Protein AF-A0A3D4QZ29-F1 (afdb_monomer)

Radius of gyration: 19.23 Å; Cα contacts (8 Å, |Δi|>4): 9; chains: 1; bounding box: 43×35×52 Å

Structure (mmCIF, N/CA/C/O backbone):
data_AF-A0A3D4QZ29-F1
#
_entry.id   AF-A0A3D4QZ29-F1
#
loop_
_atom_site.group_PDB
_atom_site.id
_atom_site.type_symbol
_atom_site.label_atom_id
_atom_site.label_alt_id
_atom_site.label_comp_id
_atom_site.label_asym_id
_atom_site.label_entity_id
_atom_site.label_seq_id
_atom_site.pdbx_PDB_ins_code
_atom_site.Cartn_x
_atom_site.Cartn_y
_atom_site.Cartn_z
_atom_site.occupancy
_atom_site.B_iso_or_equiv
_atom_site.auth_seq_id
_atom_site.auth_comp_id
_atom_site.auth_asym_id
_atom_site.auth_atom_id
_atom_site.pdbx_PDB_model_num
ATOM 1 N N . ARG A 1 1 ? -12.550 0.959 32.089 1.00 46.31 1 ARG A N 1
ATOM 2 C CA . ARG A 1 1 ? -12.783 2.318 32.643 1.00 46.31 1 ARG A CA 1
ATOM 3 C C . ARG A 1 1 ? -14.287 2.439 32.861 1.00 46.31 1 ARG A C 1
ATOM 5 O O . ARG A 1 1 ? -15.006 2.216 31.903 1.00 46.31 1 ARG A O 1
ATOM 12 N N . ILE A 1 2 ? -14.764 2.667 34.086 1.00 48.84 2 ILE A N 1
ATOM 13 C CA . ILE A 1 2 ? -16.209 2.693 34.381 1.00 48.84 2 ILE A CA 1
ATOM 14 C C . ILE A 1 2 ? -16.701 4.134 34.196 1.00 48.84 2 ILE A C 1
ATOM 16 O O . ILE A 1 2 ? -16.266 5.021 34.930 1.00 48.84 2 ILE A O 1
ATOM 20 N N . GLN A 1 3 ? -17.550 4.378 33.195 1.00 60.31 3 GLN A N 1
ATOM 21 C CA . GLN A 1 3 ? -18.204 5.673 32.975 1.00 60.31 3 GLN A CA 1
ATOM 22 C C . GLN A 1 3 ? -19.499 5.723 33.794 1.00 60.31 3 GLN A C 1
ATOM 24 O O . GLN A 1 3 ? -20.323 4.818 33.726 1.00 60.31 3 GLN A O 1
ATOM 29 N N . ARG A 1 4 ? -19.626 6.749 34.647 1.00 68.06 4 ARG A N 1
ATOM 30 C CA . ARG A 1 4 ? -20.632 6.817 35.720 1.00 68.06 4 ARG A CA 1
ATOM 31 C C . ARG A 1 4 ? -22.023 7.289 35.297 1.00 68.06 4 ARG A C 1
ATOM 33 O O . ARG A 1 4 ? -22.903 7.272 36.147 1.00 68.06 4 ARG A O 1
ATOM 40 N N . GLN A 1 5 ? -22.270 7.657 34.044 1.00 70.44 5 GLN A N 1
ATOM 41 C CA . GLN A 1 5 ? -23.617 7.986 33.575 1.00 70.44 5 GLN A CA 1
ATOM 42 C C . GLN A 1 5 ? -23.795 7.542 32.115 1.00 70.44 5 GLN A C 1
ATOM 44 O O . GLN A 1 5 ? -22.966 7.853 31.268 1.00 70.44 5 GLN A O 1
ATOM 49 N N . THR A 1 6 ? -24.891 6.805 31.892 1.00 62.50 6 THR A N 1
ATOM 50 C CA . THR A 1 6 ? -25.569 6.469 30.622 1.00 62.50 6 THR A CA 1
ATOM 51 C C . THR A 1 6 ? -24.836 5.604 29.581 1.00 62.50 6 THR A C 1
ATOM 53 O O . THR A 1 6 ? -24.074 6.113 28.769 1.00 62.50 6 THR A O 1
ATOM 56 N N . GLY A 1 7 ? -25.215 4.316 29.521 1.00 71.00 7 GLY A N 1
ATOM 57 C CA . GLY A 1 7 ? -25.179 3.488 28.301 1.00 71.00 7 GLY A CA 1
ATOM 58 C C . GLY A 1 7 ? -24.093 2.406 28.227 1.00 71.00 7 GLY A C 1
ATOM 59 O O . GLY A 1 7 ? -22.934 2.641 28.558 1.00 71.00 7 GLY A O 1
ATOM 60 N N . GLU A 1 8 ? -24.474 1.207 27.766 1.00 76.50 8 GLU A N 1
ATOM 61 C CA . GLU A 1 8 ? -23.542 0.124 27.427 1.00 76.50 8 GLU A CA 1
ATOM 62 C C . GLU A 1 8 ? -22.614 0.585 26.290 1.00 76.50 8 GLU A C 1
ATOM 64 O O . GLU A 1 8 ? -23.072 0.993 25.225 1.00 76.50 8 GLU A O 1
ATOM 69 N N . THR A 1 9 ? -21.299 0.564 26.517 1.00 75.12 9 THR A N 1
ATOM 70 C CA . THR A 1 9 ? -20.310 0.929 25.493 1.00 75.12 9 THR A CA 1
ATOM 71 C C . THR A 1 9 ? -19.834 -0.332 24.785 1.00 75.12 9 THR A C 1
ATOM 73 O O . THR A 1 9 ? -19.129 -1.144 25.383 1.00 75.12 9 THR A O 1
ATOM 76 N N . GLN A 1 10 ? -20.190 -0.487 23.509 1.00 78.88 10 GLN A N 1
ATOM 77 C CA . GLN A 1 10 ? -19.660 -1.551 22.659 1.00 78.88 10 GLN A CA 1
ATOM 78 C C . GLN A 1 10 ? -18.457 -1.032 21.871 1.00 78.88 10 GLN A C 1
ATOM 80 O O . GLN A 1 10 ? -18.567 -0.104 21.072 1.00 78.88 10 GLN A O 1
ATOM 85 N N . THR A 1 11 ? -17.297 -1.639 22.102 1.00 79.19 11 THR A N 1
ATOM 86 C CA . THR A 1 11 ? -16.072 -1.333 21.360 1.00 79.19 11 THR A CA 1
ATOM 87 C C . THR A 1 11 ? -15.894 -2.359 20.252 1.00 79.19 11 THR A C 1
ATOM 89 O O . THR A 1 11 ? -15.751 -3.549 20.528 1.00 79.19 11 THR A O 1
ATOM 92 N N . GLN A 1 12 ? -15.837 -1.904 19.002 1.00 79.62 12 GLN A N 1
ATOM 93 C CA . GLN A 1 12 ? -15.385 -2.730 17.886 1.00 79.62 12 GLN A CA 1
ATOM 94 C C . GLN A 1 12 ? -13.878 -2.568 17.697 1.00 79.62 12 GLN A C 1
ATOM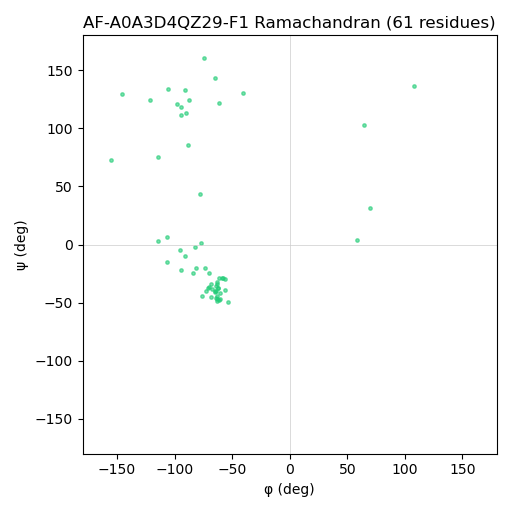 96 O O . GLN A 1 12 ? -13.343 -1.462 17.709 1.00 79.62 12 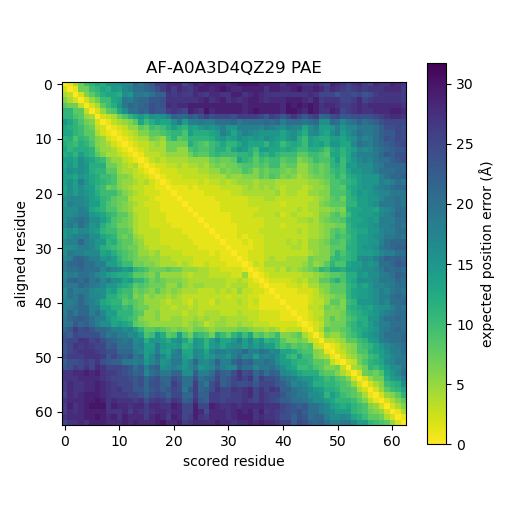GLN A O 1
ATOM 101 N N . SER A 1 13 ? -13.179 -3.687 17.542 1.00 78.19 13 SER A N 1
ATOM 102 C CA . SER A 1 13 ? -11.744 -3.718 17.263 1.00 78.19 13 SER A CA 1
ATOM 103 C C . SER A 1 13 ? -11.510 -4.460 15.957 1.00 78.19 13 SER A C 1
ATOM 105 O O . SER A 1 13 ? -11.916 -5.612 15.815 1.00 78.19 13 SER A O 1
ATOM 107 N N . PHE A 1 14 ? -10.839 -3.806 15.011 1.00 77.12 14 PHE A N 1
ATOM 108 C CA . PHE A 1 14 ? -10.494 -4.389 13.718 1.00 77.12 14 PHE A CA 1
ATOM 109 C C . PHE A 1 14 ? -9.005 -4.729 13.674 1.00 77.12 14 PHE A C 1
ATOM 111 O O . PHE A 1 14 ? -8.154 -3.924 14.053 1.00 77.12 14 PHE A O 1
ATOM 118 N N . LYS A 1 15 ? -8.676 -5.930 13.188 1.00 78.94 15 LYS A N 1
ATOM 119 C CA . LYS A 1 15 ? -7.288 -6.358 12.979 1.00 78.94 15 LYS A CA 1
ATOM 120 C C . LYS A 1 15 ? -6.819 -5.937 11.588 1.00 78.94 15 LYS A C 1
ATOM 122 O O . LYS A 1 15 ? -6.858 -6.732 10.656 1.00 78.94 15 LYS A O 1
ATOM 127 N N . VAL A 1 16 ? -6.330 -4.703 11.466 1.00 74.56 16 VAL A N 1
ATOM 128 C CA . VAL A 1 16 ? -5.827 -4.137 10.195 1.00 74.56 16 VAL A CA 1
ATOM 129 C C . VAL A 1 16 ? -4.686 -4.972 9.592 1.00 74.56 16 VAL A C 1
ATOM 131 O O . VAL A 1 16 ? -4.557 -5.063 8.376 1.00 74.56 16 VAL A O 1
ATOM 134 N N . ALA A 1 17 ? -3.903 -5.662 10.428 1.00 77.69 17 ALA A N 1
ATOM 135 C CA . ALA A 1 17 ? -2.828 -6.549 9.980 1.00 77.69 17 ALA A CA 1
ATOM 136 C C . ALA A 1 17 ? -3.305 -7.683 9.053 1.00 77.69 17 ALA A C 1
ATOM 138 O O . ALA A 1 17 ? -2.546 -8.116 8.192 1.00 77.69 17 ALA A O 1
ATOM 139 N N . LEU A 1 18 ? -4.556 -8.142 9.193 1.00 83.38 18 LEU A N 1
ATOM 140 C CA . LEU A 1 18 ? -5.118 -9.187 8.329 1.00 83.38 18 LEU A CA 1
ATOM 141 C C . LEU A 1 18 ? -5.368 -8.693 6.899 1.00 83.38 18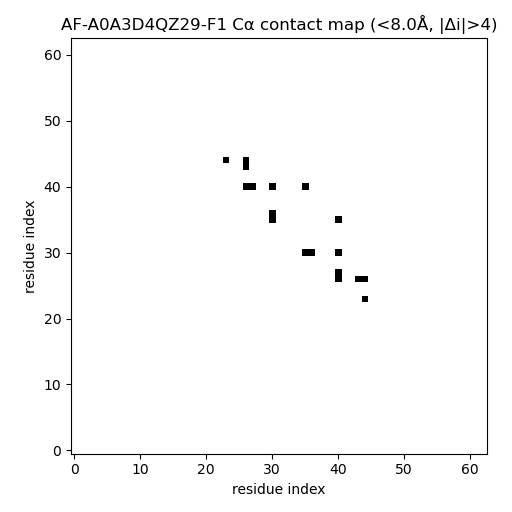 LEU A C 1
ATOM 143 O O . LEU A 1 18 ? -5.362 -9.494 5.970 1.00 83.38 18 LEU A O 1
ATOM 147 N N . SER A 1 19 ? -5.545 -7.386 6.714 1.00 84.62 19 SER A N 1
ATOM 148 C CA . SER A 1 19 ? -5.737 -6.779 5.396 1.00 84.62 19 SER A CA 1
ATOM 149 C C . SER A 1 19 ? -4.420 -6.561 4.652 1.00 84.62 19 SER A C 1
ATOM 151 O O . SER A 1 19 ? -4.431 -6.462 3.431 1.00 84.62 19 SER A O 1
ATOM 153 N N . LYS A 1 20 ? -3.279 -6.527 5.356 1.00 81.81 20 LYS A N 1
ATOM 154 C CA . LYS A 1 20 ? -1.950 -6.312 4.761 1.00 81.81 20 LYS A CA 1
ATOM 155 C C . LYS A 1 20 ? -1.610 -7.282 3.613 1.00 81.81 20 LYS A C 1
ATOM 157 O O . LYS A 1 20 ? -1.236 -6.793 2.555 1.00 81.81 20 LYS A O 1
ATOM 162 N N . PRO A 1 21 ? -1.775 -8.615 3.740 1.00 86.00 21 PRO A N 1
ATOM 163 C CA . PRO A 1 21 ? -1.512 -9.522 2.618 1.00 86.00 21 PRO A CA 1
ATOM 164 C C . PRO A 1 21 ? -2.444 -9.288 1.421 1.00 86.00 21 PRO A C 1
ATOM 166 O O . PRO A 1 21 ? -2.025 -9.453 0.282 1.00 86.00 21 PRO A O 1
ATOM 169 N N . ILE A 1 22 ? -3.694 -8.877 1.661 1.00 88.00 22 ILE A N 1
ATOM 170 C CA . ILE A 1 22 ? -4.658 -8.582 0.591 1.00 88.00 22 ILE A CA 1
ATOM 171 C C . ILE A 1 22 ? -4.229 -7.326 -0.173 1.00 88.00 22 ILE A C 1
ATOM 173 O O . ILE A 1 22 ? -4.234 -7.333 -1.398 1.00 88.00 22 ILE A O 1
ATOM 177 N N . ILE A 1 23 ? -3.828 -6.276 0.547 1.00 84.88 23 ILE A N 1
ATOM 178 C CA . ILE A 1 23 ? -3.341 -5.020 -0.039 1.00 84.88 23 ILE A CA 1
ATOM 179 C C . ILE A 1 23 ? -2.075 -5.280 -0.866 1.00 84.88 23 ILE A C 1
ATOM 181 O O . ILE A 1 23 ? -2.051 -4.934 -2.041 1.00 84.88 23 ILE A O 1
ATOM 185 N N . ASN A 1 24 ? -1.099 -6.014 -0.319 1.00 84.00 24 ASN A N 1
ATOM 186 C CA . ASN A 1 24 ? 0.124 -6.373 -1.045 1.00 84.00 24 ASN A CA 1
ATOM 187 C C . ASN A 1 24 ? -0.165 -7.121 -2.363 1.00 84.00 24 ASN A C 1
ATOM 189 O O . ASN A 1 24 ? 0.500 -6.888 -3.372 1.00 84.00 24 ASN A O 1
ATOM 193 N N . ASN A 1 25 ? -1.154 -8.022 -2.368 1.00 89.62 25 ASN A N 1
ATOM 194 C CA . ASN A 1 25 ? -1.549 -8.743 -3.579 1.00 89.62 25 ASN A CA 1
ATOM 195 C C . ASN A 1 25 ? -2.183 -7.813 -4.623 1.00 89.62 25 ASN A C 1
ATOM 197 O O . ASN A 1 25 ? -1.928 -7.980 -5.812 1.00 89.62 25 ASN A O 1
ATOM 201 N N . ILE A 1 26 ? -2.989 -6.838 -4.191 1.00 88.56 26 ILE A N 1
ATOM 202 C CA . ILE A 1 26 ? -3.560 -5.824 -5.086 1.00 88.56 26 ILE A CA 1
ATOM 203 C C . ILE A 1 26 ? -2.432 -4.995 -5.706 1.00 88.56 26 ILE A C 1
ATOM 205 O O . ILE A 1 26 ? -2.392 -4.864 -6.926 1.00 88.56 26 ILE A O 1
ATOM 209 N N . ASP A 1 27 ? -1.488 -4.512 -4.899 1.00 85.44 27 ASP A N 1
ATOM 210 C CA . ASP A 1 27 ? -0.373 -3.687 -5.378 1.00 85.44 27 ASP A CA 1
ATOM 211 C C . ASP A 1 27 ? 0.513 -4.447 -6.375 1.00 85.44 27 ASP A C 1
ATOM 213 O O . ASP A 1 27 ? 0.924 -3.888 -7.389 1.00 85.44 27 ASP A O 1
ATOM 217 N N . THR A 1 28 ? 0.733 -5.745 -6.145 1.00 87.88 28 THR A N 1
ATOM 218 C CA . THR A 1 28 ? 1.497 -6.610 -7.061 1.00 87.88 28 THR A CA 1
ATOM 219 C C . THR A 1 28 ? 0.801 -6.744 -8.418 1.00 87.88 28 THR A C 1
ATOM 221 O O . THR A 1 28 ? 1.429 -6.571 -9.460 1.00 87.88 28 THR A O 1
ATOM 224 N N . VAL A 1 29 ? -0.513 -6.989 -8.421 1.00 91.25 29 VAL A N 1
ATOM 225 C CA . VAL A 1 29 ? -1.302 -7.085 -9.661 1.00 91.25 29 VAL A CA 1
ATOM 226 C C . VAL A 1 29 ? -1.340 -5.738 -10.390 1.00 91.25 29 VAL A C 1
ATOM 228 O O . VAL A 1 29 ? -1.211 -5.684 -11.612 1.00 91.25 29 VAL A O 1
ATOM 231 N N . LEU A 1 30 ? -1.471 -4.630 -9.657 1.00 87.38 30 LEU A N 1
ATOM 232 C CA . LEU A 1 30 ? -1.419 -3.288 -10.239 1.00 87.38 30 LEU A CA 1
ATOM 233 C C . LEU A 1 30 ? -0.045 -2.992 -10.853 1.00 87.38 30 LEU A C 1
ATOM 235 O O . LEU A 1 30 ? 0.011 -2.434 -11.947 1.00 87.38 30 LEU A O 1
ATOM 239 N N . ALA A 1 31 ? 1.045 -3.402 -10.204 1.00 88.44 31 ALA A N 1
ATOM 240 C CA . ALA A 1 31 ? 2.391 -3.226 -10.737 1.00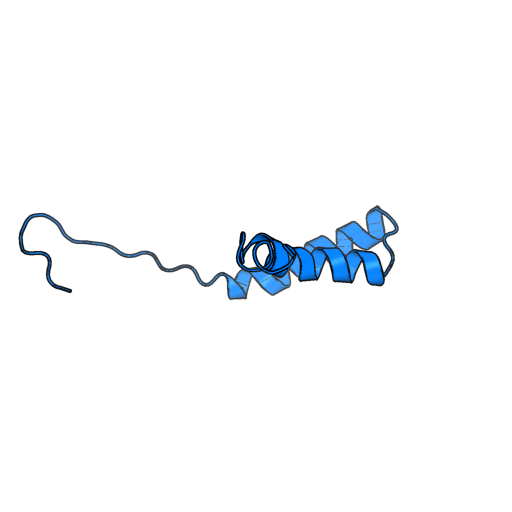 88.44 31 ALA A CA 1
ATOM 241 C C . ALA A 1 31 ? 2.584 -3.937 -12.081 1.00 88.44 31 ALA A C 1
ATOM 243 O O . ALA A 1 31 ? 3.127 -3.336 -13.007 1.00 88.44 31 ALA A O 1
ATOM 244 N N . GLU A 1 32 ? 2.069 -5.158 -12.233 1.00 88.81 32 GLU A N 1
ATOM 245 C CA . GLU A 1 32 ? 2.107 -5.878 -13.512 1.00 88.81 32 GLU A CA 1
ATOM 246 C C . GLU A 1 32 ? 1.282 -5.173 -14.600 1.00 88.81 32 GLU A C 1
ATOM 248 O O . GLU A 1 32 ? 1.723 -5.068 -15.745 1.00 88.81 32 GLU A O 1
ATOM 253 N N . HIS A 1 33 ? 0.103 -4.647 -14.252 1.00 91.12 33 HIS A N 1
ATOM 254 C CA . HIS A 1 33 ? -0.771 -3.959 -15.206 1.00 91.12 33 HIS A CA 1
ATOM 255 C C . HIS A 1 33 ? -0.234 -2.603 -15.675 1.00 91.12 33 HIS A C 1
ATOM 257 O O . HIS A 1 33 ? -0.434 -2.244 -16.837 1.00 91.12 33 HIS A O 1
ATOM 263 N N . TYR A 1 34 ? 0.420 -1.850 -14.791 1.00 87.81 34 TYR A N 1
ATOM 264 C CA . TYR A 1 34 ? 0.965 -0.525 -15.104 1.00 87.81 34 TYR A CA 1
ATOM 265 C C . TYR A 1 34 ? 2.447 -0.550 -15.498 1.00 87.81 34 TYR A C 1
ATOM 267 O O . TYR A 1 34 ? 2.982 0.482 -15.900 1.00 87.81 34 TYR A O 1
ATOM 275 N N . GLY A 1 35 ? 3.098 -1.715 -15.433 1.00 88.69 35 GLY A N 1
ATOM 276 C CA . GLY A 1 35 ? 4.517 -1.867 -15.748 1.00 88.69 35 GLY A CA 1
ATOM 277 C C . GLY A 1 35 ? 5.434 -1.215 -14.714 1.00 88.69 35 GLY A C 1
ATOM 278 O O . GLY A 1 35 ? 6.504 -0.731 -15.081 1.00 88.69 35 GLY A O 1
ATOM 279 N N . PHE A 1 36 ? 5.014 -1.171 -13.445 1.00 86.81 36 PHE A N 1
ATOM 280 C CA . PHE A 1 36 ? 5.840 -0.632 -12.369 1.00 86.81 36 PHE A CA 1
ATOM 281 C C . PHE A 1 36 ? 7.079 -1.491 -12.155 1.00 86.81 36 PHE A C 1
ATOM 283 O O . PHE A 1 36 ? 7.056 -2.723 -12.235 1.00 86.81 36 PHE A O 1
ATOM 290 N N . THR A 1 37 ? 8.170 -0.814 -11.839 1.00 88.06 37 THR A N 1
ATOM 291 C CA . THR A 1 37 ? 9.403 -1.455 -11.403 1.00 88.06 37 THR A CA 1
ATOM 292 C C . THR A 1 37 ? 9.264 -1.970 -9.970 1.00 88.06 37 THR A C 1
ATOM 294 O O . THR A 1 37 ? 8.430 -1.507 -9.189 1.00 88.06 37 THR A O 1
ATOM 297 N N . SER A 1 38 ? 10.125 -2.913 -9.584 1.00 82.88 38 SER A N 1
ATOM 298 C CA . SER A 1 38 ? 10.173 -3.427 -8.210 1.00 82.88 38 SER A CA 1
ATOM 299 C C . SER A 1 38 ? 10.400 -2.321 -7.169 1.00 82.88 38 SER A C 1
ATOM 301 O O . SER A 1 38 ? 9.929 -2.438 -6.044 1.00 82.88 38 SER A O 1
ATOM 303 N N . GLU A 1 39 ? 11.092 -1.243 -7.549 1.00 83.06 39 GLU A N 1
ATOM 304 C CA . GLU A 1 39 ? 11.364 -0.076 -6.700 1.00 83.06 39 GLU A CA 1
ATOM 305 C C . GLU A 1 39 ? 10.112 0.789 -6.491 1.00 83.06 39 GLU A C 1
ATOM 307 O O . GLU A 1 39 ? 9.845 1.239 -5.377 1.00 83.06 39 GLU A O 1
ATOM 312 N N . GLU A 1 40 ? 9.299 0.979 -7.532 1.00 84.19 40 GLU A N 1
ATOM 313 C CA . GLU A 1 40 ? 8.024 1.702 -7.444 1.00 84.19 40 GLU A CA 1
ATOM 314 C C . GLU A 1 40 ? 6.970 0.902 -6.671 1.00 84.19 40 GLU A C 1
ATOM 316 O O . GLU A 1 40 ? 6.220 1.473 -5.878 1.00 84.19 40 GLU A O 1
ATOM 321 N N . LEU A 1 41 ? 6.943 -0.424 -6.835 1.00 84.81 41 LEU A N 1
ATOM 322 C CA . LEU A 1 41 ? 6.090 -1.304 -6.036 1.00 84.81 41 LEU A CA 1
ATOM 323 C C . LEU A 1 41 ? 6.481 -1.260 -4.551 1.00 84.81 41 LEU A C 1
ATOM 325 O O . LEU A 1 41 ? 5.608 -1.1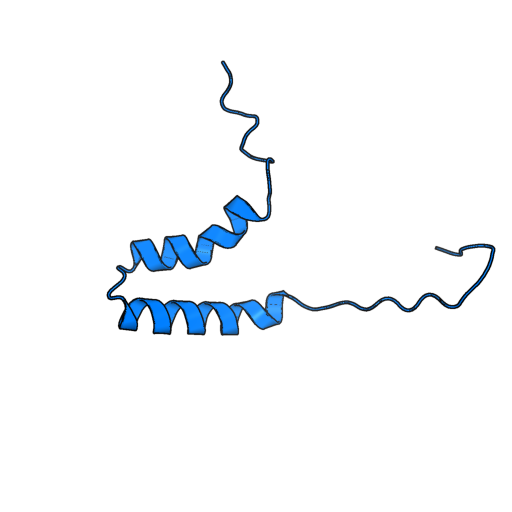31 -3.692 1.00 84.81 41 LEU A O 1
ATOM 329 N N . ASP A 1 42 ? 7.779 -1.312 -4.239 1.00 81.88 42 ASP A N 1
ATOM 330 C CA . ASP A 1 42 ? 8.264 -1.180 -2.861 1.00 81.88 42 ASP A CA 1
ATOM 331 C C . ASP A 1 42 ? 7.950 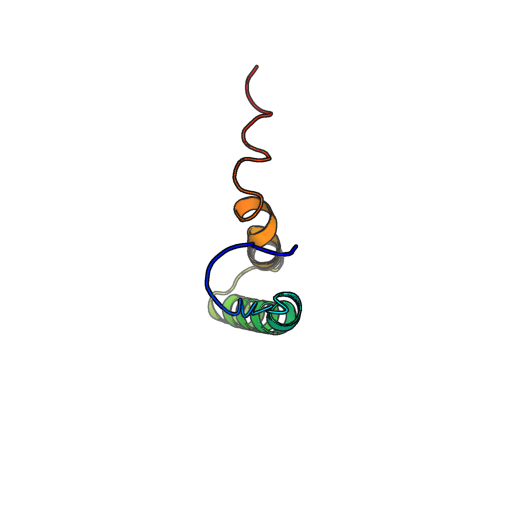0.212 -2.286 1.00 81.88 42 ASP A C 1
ATOM 333 O O . ASP A 1 42 ? 7.555 0.331 -1.124 1.00 81.88 42 ASP A O 1
ATOM 337 N N . PHE A 1 43 ? 8.009 1.266 -3.110 1.00 81.19 43 PHE A N 1
ATOM 338 C CA . PHE A 1 43 ? 7.553 2.597 -2.719 1.00 81.19 43 PHE A CA 1
ATOM 339 C C . PHE A 1 43 ? 6.065 2.603 -2.360 1.00 81.19 43 PHE A C 1
ATOM 341 O O . PHE A 1 43 ? 5.730 3.114 -1.298 1.00 81.19 43 PHE A O 1
ATOM 348 N N . ILE A 1 44 ? 5.189 2.003 -3.173 1.00 80.12 44 ILE A N 1
ATOM 349 C CA . ILE A 1 44 ? 3.736 1.921 -2.924 1.00 80.12 44 ILE A CA 1
ATOM 350 C C . ILE A 1 44 ? 3.432 1.125 -1.645 1.00 80.12 44 ILE A C 1
ATOM 352 O O . ILE A 1 44 ? 2.692 1.609 -0.784 1.00 80.12 44 ILE A O 1
ATOM 356 N N . ILE A 1 45 ? 4.060 -0.043 -1.467 1.00 79.12 45 ILE A N 1
ATOM 357 C CA . ILE A 1 45 ? 3.879 -0.902 -0.284 1.00 79.12 45 ILE A CA 1
ATOM 358 C C . ILE A 1 45 ? 4.340 -0.184 0.997 1.00 79.12 45 ILE A C 1
ATOM 360 O O . ILE A 1 45 ? 3.711 -0.313 2.055 1.00 79.12 45 ILE A O 1
ATOM 364 N N . ASN A 1 46 ? 5.420 0.598 0.916 1.00 73.25 46 ASN A N 1
ATOM 365 C CA . ASN A 1 46 ? 5.990 1.322 2.055 1.00 73.25 46 ASN A CA 1
ATOM 366 C C . ASN A 1 46 ? 5.431 2.749 2.231 1.00 73.25 46 ASN A C 1
ATOM 368 O O . ASN A 1 46 ? 5.658 3.375 3.275 1.00 73.25 46 ASN A O 1
ATOM 372 N N . TYR A 1 47 ? 4.662 3.262 1.266 1.00 67.81 47 TYR A N 1
ATOM 373 C CA . TYR A 1 47 ? 4.095 4.615 1.288 1.00 67.81 47 TYR A CA 1
ATOM 374 C C . TYR A 1 47 ? 3.122 4.816 2.458 1.00 67.81 47 TYR A C 1
ATOM 376 O O . TYR A 1 47 ? 3.092 5.883 3.079 1.00 67.81 47 TYR A O 1
ATOM 384 N N . ASP A 1 48 ? 2.386 3.762 2.828 1.00 61.03 48 ASP A N 1
ATOM 385 C CA . ASP A 1 48 ? 1.395 3.786 3.910 1.00 61.03 48 ASP A CA 1
ATOM 386 C C . ASP A 1 48 ? 2.024 4.119 5.280 1.00 61.03 48 ASP A C 1
ATOM 388 O O . ASP A 1 48 ? 1.380 4.747 6.117 1.00 61.03 48 ASP A O 1
ATOM 392 N N . ILE A 1 49 ? 3.305 3.791 5.509 1.00 59.53 49 ILE A N 1
ATOM 393 C CA . ILE A 1 49 ? 4.000 4.095 6.775 1.00 59.53 49 ILE A CA 1
ATOM 394 C C . ILE A 1 49 ? 4.386 5.579 6.855 1.00 59.53 49 ILE A C 1
ATOM 396 O O . ILE A 1 49 ? 4.160 6.213 7.889 1.00 59.53 49 ILE A O 1
ATOM 400 N N . LYS A 1 50 ? 4.918 6.158 5.767 1.00 56.56 50 LYS A N 1
ATOM 401 C CA . LYS A 1 50 ? 5.345 7.570 5.741 1.00 56.56 50 LYS A CA 1
ATOM 402 C C . LYS A 1 50 ? 4.168 8.545 5.829 1.00 56.56 50 LYS A C 1
ATOM 404 O O . LYS A 1 50 ? 4.309 9.583 6.468 1.00 56.56 50 LYS A O 1
ATOM 409 N N . TYR A 1 51 ? 3.009 8.206 5.255 1.00 52.59 51 TYR A N 1
ATOM 410 C CA . TYR A 1 51 ? 1.835 9.090 5.264 1.00 52.59 51 TYR A CA 1
ATOM 411 C C . TYR A 1 51 ? 0.834 8.829 6.403 1.00 52.59 51 TYR A C 1
ATOM 413 O O . TYR A 1 51 ? 0.108 9.752 6.778 1.00 52.59 51 TYR A O 1
ATOM 421 N N . ARG A 1 52 ? 0.804 7.631 7.019 1.00 52.19 52 ARG A N 1
ATOM 422 C CA . ARG A 1 52 ? -0.026 7.382 8.222 1.00 52.19 52 ARG A CA 1
ATOM 423 C C . ARG A 1 52 ? 0.629 7.812 9.533 1.00 52.19 52 ARG A C 1
ATOM 425 O O . ARG A 1 52 ? -0.102 8.158 10.458 1.00 52.19 52 ARG A O 1
ATOM 432 N N . MET A 1 53 ? 1.963 7.891 9.622 1.00 55.91 53 MET A N 1
ATOM 433 C CA . MET A 1 53 ? 2.658 8.604 10.714 1.00 55.91 53 MET A CA 1
ATOM 434 C C . MET A 1 53 ? 2.636 10.124 10.484 1.00 55.91 53 MET A C 1
ATOM 436 O O . MET A 1 53 ? 3.655 10.799 10.638 1.00 55.91 53 MET A O 1
ATOM 440 N N . GLY A 1 54 ? 1.474 10.644 10.067 1.00 42.41 54 GLY A N 1
ATOM 441 C CA . GLY A 1 54 ? 1.277 12.013 9.610 1.00 42.41 54 GLY A CA 1
ATOM 442 C C . GLY A 1 54 ? 2.045 13.020 10.457 1.00 42.41 54 GLY A C 1
ATOM 443 O O . GLY A 1 54 ? 1.983 12.986 11.684 1.00 42.41 54 GLY A O 1
ATOM 444 N N . LYS A 1 55 ? 2.791 13.906 9.792 1.00 49.78 55 LYS A N 1
ATOM 445 C CA . LYS A 1 55 ? 3.544 15.001 10.418 1.00 49.78 55 LYS A CA 1
ATOM 446 C C . LYS A 1 55 ? 4.602 14.630 11.473 1.00 49.78 55 LYS A C 1
ATOM 448 O O . LYS A 1 55 ? 5.206 15.545 12.017 1.00 49.78 55 LYS A O 1
ATOM 453 N N . ALA A 1 56 ? 4.888 13.359 11.765 1.00 50.78 56 ALA A N 1
ATOM 454 C CA . ALA A 1 56 ? 5.949 13.031 12.727 1.00 50.78 56 ALA A CA 1
ATOM 455 C C . ALA A 1 56 ? 7.366 13.266 12.161 1.00 50.78 56 ALA A C 1
ATOM 457 O O . ALA A 1 56 ? 8.308 13.409 12.931 1.00 50.78 56 ALA A O 1
ATOM 458 N N . LEU A 1 57 ? 7.511 13.322 10.830 1.00 49.78 57 LEU A N 1
ATOM 459 C CA . LEU A 1 57 ? 8.793 13.530 10.138 1.00 49.78 57 LEU A CA 1
ATOM 460 C C . LEU A 1 57 ? 8.951 14.936 9.530 1.00 49.78 57 LEU A C 1
ATOM 462 O O . LEU A 1 57 ? 10.067 15.350 9.254 1.00 49.78 57 LEU A O 1
ATOM 466 N N . ASP A 1 58 ? 7.861 15.696 9.397 1.00 50.38 58 ASP A N 1
ATOM 467 C CA . ASP A 1 58 ? 7.834 17.050 8.803 1.00 50.38 58 ASP A CA 1
ATOM 468 C C . ASP A 1 58 ? 8.371 18.148 9.750 1.00 50.38 58 ASP A C 1
ATOM 470 O O . ASP A 1 58 ? 8.329 19.332 9.433 1.00 50.38 58 ASP A O 1
ATOM 474 N N . GLY A 1 59 ? 8.822 17.773 10.954 1.00 49.78 59 GLY A N 1
ATOM 475 C CA . GLY A 1 59 ? 9.299 18.692 11.995 1.00 49.78 59 GLY A CA 1
ATOM 476 C C . GLY A 1 59 ? 10.815 18.711 12.209 1.00 49.78 59 GLY A C 1
ATOM 477 O O . GLY A 1 59 ? 11.255 19.331 13.173 1.00 49.78 59 GLY A O 1
ATOM 478 N N . MET A 1 60 ? 11.607 18.014 11.384 1.00 47.75 60 MET A N 1
ATOM 479 C CA . MET A 1 60 ? 13.074 17.947 11.537 1.00 47.75 60 MET A CA 1
ATOM 480 C C . MET A 1 60 ? 13.870 18.595 10.395 1.00 47.75 60 MET A C 1
ATOM 482 O O . MET A 1 60 ? 15.093 18.598 10.460 1.00 47.75 60 MET A O 1
ATOM 486 N N . GLU A 1 61 ? 13.218 19.208 9.406 1.00 49.00 61 GLU A N 1
ATOM 487 C CA . GLU A 1 61 ? 13.894 20.017 8.379 1.00 49.00 61 GLU A CA 1
ATOM 488 C C . GLU A 1 61 ? 13.470 21.484 8.495 1.00 49.00 61 GLU A C 1
ATOM 490 O O . GLU A 1 61 ? 12.652 21.999 7.737 1.00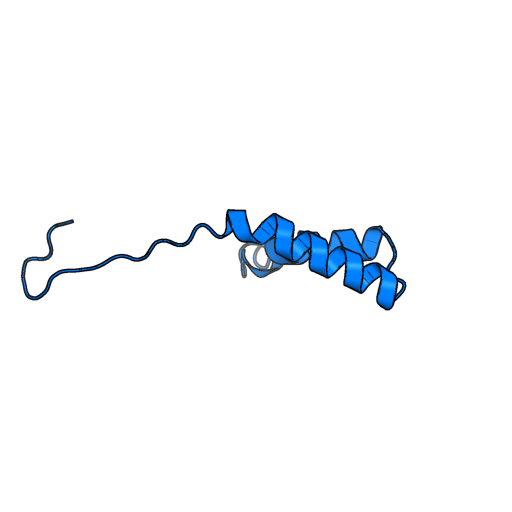 49.00 61 GLU A O 1
ATOM 495 N N . GLY A 1 62 ? 14.021 22.145 9.509 1.00 45.34 62 GLY A N 1
ATOM 496 C CA . GLY A 1 62 ? 13.907 23.583 9.716 1.00 45.34 62 GLY A CA 1
ATOM 497 C C . GLY A 1 62 ? 15.089 24.089 10.533 1.00 45.34 62 GLY A C 1
ATOM 498 O O . GLY A 1 62 ? 14.928 24.368 11.720 1.00 45.34 62 GLY A O 1
ATOM 499 N N . GLU A 1 63 ? 16.264 24.143 9.899 1.00 38.34 63 GLU A N 1
ATOM 500 C CA . GLU A 1 63 ? 17.341 25.082 10.259 1.00 38.34 63 GLU A CA 1
ATOM 501 C C . GLU A 1 63 ? 17.145 26.403 9.5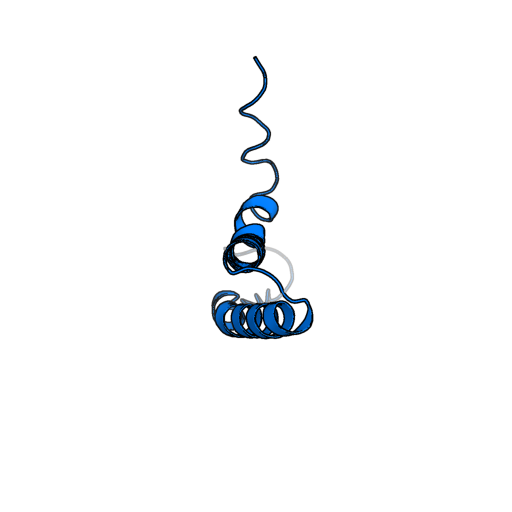05 1.00 38.34 63 GLU A C 1
ATOM 503 O O . GLU A 1 63 ? 16.798 26.350 8.301 1.00 38.34 63 GLU A O 1
#

Mean predicted aligned error: 13.11 Å

Sequence (63 aa):
RIQRQTGETQTQSFKVALSKPIINNIDTVLAEHYGFTSEELDFIINYDIKYRMGKALDGMEGE

Foldseek 3Di:
DDDDDDDDDDDDDDDVVVCLVVVLVVLVVVCVVVVNDPVVSVCVSCVCVVPVVPPPPVPPPDD

Secondary structure (DSSP, 8-state):
---SSS---PPP---GGGTHHHHHHHHHHHHHHHT--HHHHHHHHHHHHHHHSTTSSTTS---

pLDDT: mean 72.31, std 15.49, range [38.34, 91.25]

Solvent-accessible surface area (backbone atoms only — not comparable to full-atom values): 4281 Å² total; per-residue (Å²): 134,90,78,93,72,87,77,90,83,83,82,87,84,80,72,65,73,74,48,48,67,57,50,53,51,52,51,53,56,49,26,67,75,72,66,52,50,75,69,56,46,50,45,59,72,51,42,60,60,69,60,69,50,59,73,73,7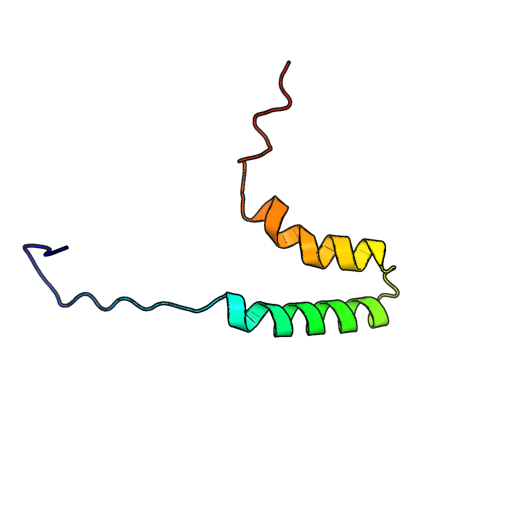1,75,76,78,83,79,134

Nearest PDB structures (foldseek):
  8fkz-assembly1_LD  TM=4.615E-01  e=9.798E+00  Homo sapiens